Protein AF-A0A1I0RX14-F1 (afdb_monomer_lite)

pLDDT: mean 77.36, std 21.49, range [30.52, 98.19]

Organism: NCBI:txid29529

Sequence (162 aa):
MRICVKSNSCRVVFFILLITAFEACRPSGNHTTGNEDCGTQRTISGLGIYLNNFTVDGTKGIRVKLSDSRDGRGKWEEIKFTDISNKTLRNQRYCFWEKEIGLSDTVYLRLPDGKIHAIHNFKYQLRPHASMGSVTYSCDFYELYVDNEIQTGGVASITSEK

Secondary structure (DSSP, 8-state):
---------SSSHHHHTTTGGGSTTS-----------GGG--EEEEEEEEEES--TGGGTT-EEEE---TTTTT--EE-PPEE--SS-SS-EEEEEEEEEEETT-EEEEE-TTS-EEEEEEEEEEEEEEEETTEEEEEEEEEEEEETTEEEESSEEEEE---

Foldseek 3Di:
DDDDDDDDPDDPPVVVVVVVVVVVPPPPDPPPPPPPPLVVDFWDQWAKEKEWPADQVQLPPKWKFKPDDPPPRGDTDRFHWDQPPPPDPTRMTIDIGGDIGTQAIWMWIATPVRDIKIKHNWAWDWDWDDDDPDTDTDTDGFWIDINNHIDGDRHHYDYDDD

Radius of gyration: 28.09 Å; chains: 1; bounding box: 40×50×96 Å

Structure (mmCIF, N/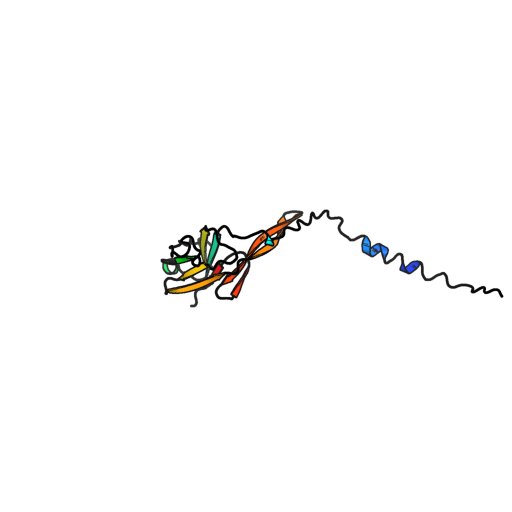CA/C/O backbone):
data_AF-A0A1I0RX14-F1
#
_entry.id   AF-A0A1I0RX14-F1
#
loop_
_atom_site.group_PDB
_atom_site.id
_atom_site.type_symbol
_atom_site.label_atom_id
_atom_site.label_alt_id
_atom_site.label_comp_id
_atom_site.label_asym_id
_atom_site.label_entity_id
_atom_site.label_seq_id
_atom_site.pdbx_PDB_ins_code
_atom_site.Cartn_x
_atom_site.Cartn_y
_atom_site.Cartn_z
_atom_site.occupancy
_atom_site.B_iso_or_equiv
_atom_site.auth_seq_id
_atom_site.auth_comp_id
_atom_site.auth_asym_id
_atom_site.auth_atom_id
_atom_site.pdbx_PDB_model_num
ATOM 1 N N . MET A 1 1 ? 14.188 -27.013 -82.034 1.00 42.34 1 MET A N 1
ATOM 2 C CA . MET A 1 1 ? 14.905 -26.462 -80.862 1.00 42.34 1 MET A CA 1
ATOM 3 C C . MET A 1 1 ? 15.297 -25.014 -81.142 1.00 42.34 1 MET A C 1
ATOM 5 O O . MET A 1 1 ? 16.204 -24.793 -81.927 1.00 42.34 1 MET A O 1
ATOM 9 N N . ARG A 1 2 ? 14.563 -24.056 -80.561 1.00 30.52 2 ARG A N 1
ATOM 10 C CA . ARG A 1 2 ? 14.983 -22.720 -80.083 1.00 30.52 2 ARG A CA 1
ATOM 11 C C . ARG A 1 2 ? 13.710 -21.934 -79.770 1.00 30.52 2 ARG A C 1
ATOM 13 O O . ARG A 1 2 ? 12.898 -21.664 -80.646 1.00 30.52 2 ARG A O 1
ATOM 20 N N . ILE A 1 3 ? 13.536 -21.671 -78.483 1.00 40.09 3 ILE A N 1
ATOM 21 C CA . ILE A 1 3 ? 12.462 -20.881 -77.896 1.00 40.09 3 ILE A CA 1
ATOM 22 C C . ILE A 1 3 ? 12.927 -19.423 -77.928 1.00 40.09 3 ILE A C 1
ATOM 24 O O . ILE A 1 3 ? 14.004 -19.124 -77.418 1.00 40.09 3 ILE A O 1
ATOM 28 N N . CYS A 1 4 ? 12.112 -18.526 -78.478 1.00 33.34 4 CYS A N 1
ATOM 29 C CA . CYS A 1 4 ? 12.199 -17.092 -78.213 1.00 33.34 4 CYS A CA 1
ATOM 30 C C . CYS A 1 4 ? 10.793 -16.582 -77.886 1.00 33.34 4 CYS A C 1
ATOM 32 O O . CYS A 1 4 ? 9.992 -16.319 -78.779 1.00 33.34 4 CYS A O 1
ATOM 34 N N . VAL A 1 5 ? 10.500 -16.462 -76.590 1.00 39.75 5 VAL A N 1
ATOM 35 C CA . VAL A 1 5 ? 9.345 -15.722 -76.072 1.00 39.75 5 VAL A CA 1
ATOM 36 C C . VAL A 1 5 ? 9.715 -14.241 -76.087 1.00 39.75 5 VAL A C 1
ATOM 38 O O . VAL A 1 5 ? 10.726 -13.844 -75.508 1.00 39.75 5 VAL A O 1
ATOM 41 N N . LYS A 1 6 ? 8.914 -13.427 -76.778 1.00 35.84 6 LYS A N 1
ATOM 42 C CA . LYS A 1 6 ? 9.097 -11.980 -76.884 1.00 35.84 6 LYS A CA 1
ATOM 43 C C . LYS A 1 6 ? 8.065 -11.269 -76.010 1.00 35.84 6 LYS A C 1
ATOM 45 O O . LYS A 1 6 ? 6.873 -11.500 -76.151 1.00 35.84 6 LYS A O 1
ATOM 50 N N . SER A 1 7 ? 8.582 -10.335 -75.214 1.00 42.16 7 SER A N 1
ATOM 51 C CA . SER A 1 7 ? 7.914 -9.134 -74.706 1.00 42.16 7 SER A CA 1
ATOM 52 C C . SER A 1 7 ? 6.800 -9.309 -73.672 1.00 42.16 7 SER A C 1
ATOM 54 O O . SER A 1 7 ? 5.639 -9.453 -74.023 1.00 42.16 7 SER A O 1
ATOM 56 N N . ASN A 1 8 ? 7.160 -9.134 -72.396 1.00 43.47 8 ASN A N 1
ATOM 57 C CA . ASN A 1 8 ? 6.303 -8.515 -71.376 1.00 43.47 8 ASN A CA 1
ATOM 58 C C . ASN A 1 8 ? 7.177 -7.962 -70.237 1.00 43.47 8 ASN A C 1
ATOM 60 O O . ASN A 1 8 ? 7.126 -8.418 -69.100 1.00 43.47 8 ASN A O 1
ATOM 64 N N . SER A 1 9 ? 8.005 -6.965 -70.551 1.00 47.75 9 SER A N 1
ATOM 65 C CA . SER A 1 9 ? 8.891 -6.314 -69.575 1.00 47.75 9 SER A CA 1
ATOM 66 C C . SER A 1 9 ? 8.643 -4.810 -69.546 1.00 47.75 9 SER A C 1
ATOM 68 O O . SER A 1 9 ? 9.514 -4.024 -69.893 1.00 47.75 9 SER A O 1
ATOM 70 N N . CYS A 1 10 ? 7.428 -4.388 -69.189 1.00 42.94 10 CYS A N 1
ATOM 71 C CA . CYS A 1 10 ? 7.155 -2.963 -68.963 1.00 42.94 10 CYS A CA 1
ATOM 72 C C . CYS A 1 10 ? 5.990 -2.703 -67.993 1.00 42.94 10 CYS A C 1
ATOM 74 O O . CYS A 1 10 ? 5.209 -1.779 -68.184 1.00 42.94 10 CYS A O 1
ATOM 76 N N . ARG A 1 11 ? 5.823 -3.540 -66.957 1.00 42.62 11 ARG A N 1
ATOM 77 C CA . ARG A 1 11 ? 4.857 -3.275 -65.868 1.00 42.62 11 ARG A CA 1
ATOM 78 C C . ARG A 1 11 ? 5.344 -3.596 -64.451 1.00 42.62 11 ARG A C 1
ATOM 80 O O . ARG A 1 11 ? 4.641 -3.286 -63.501 1.00 42.62 11 ARG A O 1
ATOM 87 N N . VAL A 1 12 ? 6.548 -4.148 -64.280 1.00 46.59 12 VAL A N 1
ATOM 88 C CA . VAL A 1 12 ? 7.040 -4.576 -62.952 1.00 46.59 12 VAL A CA 1
ATOM 89 C C . VAL A 1 12 ? 7.874 -3.495 -62.245 1.00 46.59 12 VAL A C 1
ATOM 91 O O . VAL A 1 12 ? 7.960 -3.483 -61.023 1.00 46.59 12 VAL A O 1
ATOM 94 N N . VAL A 1 13 ? 8.433 -2.525 -62.978 1.00 48.34 13 VAL A N 1
ATOM 95 C CA . VAL A 1 13 ? 9.363 -1.532 -62.400 1.00 48.34 13 VAL A CA 1
ATOM 96 C C . VAL A 1 13 ? 8.649 -0.465 -61.556 1.00 48.34 13 VAL A C 1
ATOM 98 O O . VAL A 1 13 ? 9.238 0.081 -60.630 1.00 48.34 13 VAL A O 1
ATOM 101 N N . PHE A 1 14 ? 7.360 -0.211 -61.797 1.00 42.84 14 PHE A N 1
ATOM 102 C CA . PHE A 1 14 ? 6.624 0.831 -61.069 1.00 42.84 14 PHE A CA 1
ATOM 103 C C . PHE A 1 14 ? 6.106 0.391 -59.691 1.00 42.84 14 PHE A C 1
ATOM 105 O O . PHE A 1 14 ? 5.800 1.237 -58.858 1.00 42.84 14 PHE A O 1
ATOM 112 N N . PHE A 1 15 ? 6.040 -0.916 -59.418 1.00 46.03 15 PHE A N 1
ATOM 113 C CA . PHE A 1 15 ? 5.557 -1.428 -58.129 1.00 46.03 15 PHE A CA 1
ATOM 114 C C . PHE A 1 15 ? 6.652 -1.535 -57.058 1.00 46.03 15 PHE A C 1
ATOM 116 O O . PHE A 1 15 ? 6.336 -1.571 -55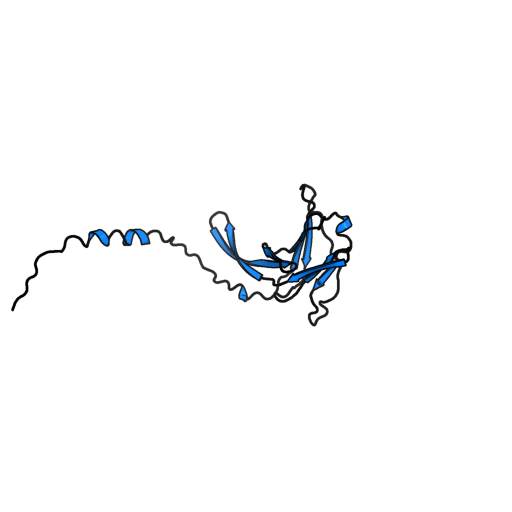.875 1.00 46.03 15 PHE A O 1
ATOM 123 N N . ILE A 1 16 ? 7.933 -1.535 -57.440 1.00 49.03 16 ILE A N 1
ATOM 124 C CA . ILE A 1 16 ? 9.049 -1.669 -56.486 1.00 49.03 16 ILE A CA 1
ATOM 125 C C . ILE A 1 16 ? 9.416 -0.312 -55.850 1.00 49.03 16 ILE A C 1
ATOM 127 O O . ILE A 1 16 ? 9.859 -0.266 -54.707 1.00 49.03 16 ILE A O 1
ATOM 131 N N . LEU A 1 17 ? 9.146 0.806 -56.532 1.00 42.72 17 LEU A N 1
ATOM 132 C CA . LEU A 1 17 ? 9.454 2.162 -56.046 1.00 42.72 17 LEU A CA 1
ATOM 133 C C . LEU A 1 17 ? 8.464 2.707 -55.000 1.00 42.72 17 LEU A C 1
ATOM 135 O O . LEU A 1 17 ? 8.786 3.657 -54.294 1.00 42.72 17 LEU A O 1
ATOM 139 N N . LEU A 1 18 ? 7.279 2.104 -54.870 1.00 45.91 18 LEU A N 1
ATOM 140 C CA . LEU A 1 18 ? 6.293 2.474 -53.844 1.00 45.91 18 LEU A CA 1
ATOM 141 C C . LEU A 1 18 ? 6.487 1.719 -52.522 1.00 45.91 18 LEU A C 1
ATOM 143 O O . LEU A 1 18 ? 6.015 2.182 -51.487 1.00 45.91 18 LEU A O 1
ATOM 147 N N . ILE A 1 19 ? 7.215 0.597 -52.530 1.00 51.28 19 ILE A N 1
ATOM 148 C CA . ILE A 1 19 ? 7.484 -0.190 -51.316 1.00 51.28 19 ILE A CA 1
ATOM 149 C C . ILE A 1 19 ? 8.677 0.396 -50.540 1.00 51.28 19 ILE A C 1
ATOM 151 O O . ILE A 1 19 ? 8.690 0.353 -49.315 1.00 51.28 19 ILE A O 1
ATOM 155 N N . THR A 1 20 ? 9.633 1.042 -51.215 1.00 47.81 20 THR A N 1
ATOM 156 C CA . THR A 1 20 ? 10.787 1.680 -50.552 1.00 47.81 20 THR A CA 1
ATOM 157 C C . THR A 1 20 ? 10.466 3.034 -49.910 1.00 47.81 20 THR A C 1
ATOM 159 O O . THR A 1 20 ? 11.203 3.484 -49.037 1.00 47.81 20 THR A O 1
ATOM 162 N N . ALA A 1 21 ? 9.349 3.675 -50.271 1.00 47.12 21 ALA A N 1
ATOM 163 C CA . ALA A 1 21 ? 8.917 4.929 -49.645 1.00 47.12 21 ALA A CA 1
ATOM 164 C C . ALA A 1 21 ? 8.270 4.726 -48.260 1.00 47.12 21 ALA A C 1
ATOM 166 O O . ALA A 1 21 ? 8.204 5.668 -47.473 1.00 47.12 21 ALA A O 1
ATOM 167 N N . PHE A 1 22 ? 7.830 3.505 -47.932 1.00 44.50 22 PHE A N 1
ATOM 168 C CA . PHE A 1 22 ? 7.245 3.194 -46.623 1.00 44.50 22 PHE A CA 1
AT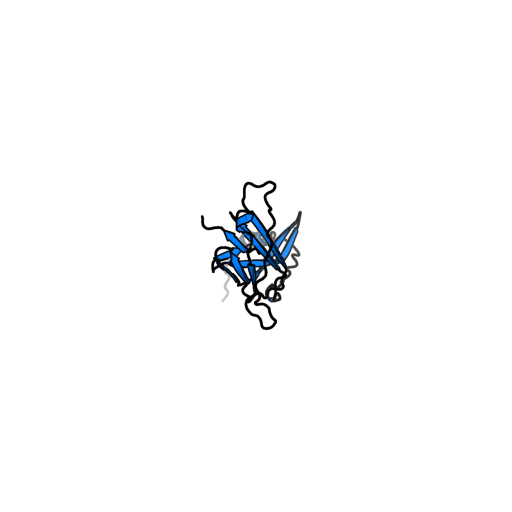OM 169 C C . PHE A 1 22 ? 8.281 2.846 -45.542 1.00 44.50 22 PHE A C 1
ATOM 171 O O . PHE A 1 22 ? 7.939 2.828 -44.362 1.00 44.50 22 PHE A O 1
ATOM 178 N N . GLU A 1 23 ? 9.551 2.634 -45.901 1.00 42.91 23 GLU A N 1
ATOM 179 C CA . GLU A 1 23 ? 10.624 2.393 -44.921 1.00 42.91 23 GLU A CA 1
ATOM 180 C C . GLU A 1 23 ? 11.329 3.675 -44.443 1.00 42.91 23 GLU A C 1
ATOM 182 O O . GLU A 1 23 ? 12.048 3.643 -43.446 1.00 42.91 23 GLU A O 1
ATOM 187 N N . ALA A 1 24 ? 11.080 4.827 -45.079 1.00 42.78 24 ALA A N 1
ATOM 188 C CA . ALA A 1 24 ? 11.718 6.101 -44.724 1.00 42.78 24 ALA A CA 1
ATOM 189 C C . ALA A 1 24 ? 11.069 6.835 -43.528 1.00 42.78 24 ALA A C 1
ATOM 191 O O . ALA A 1 24 ? 11.586 7.854 -43.079 1.00 42.78 24 ALA A O 1
ATOM 192 N N . CYS A 1 25 ? 9.976 6.305 -42.969 1.00 42.06 25 CYS A N 1
ATOM 193 C CA . CYS A 1 25 ? 9.371 6.777 -41.718 1.00 42.06 25 CYS A CA 1
ATOM 194 C C . CYS A 1 25 ? 9.515 5.743 -40.591 1.00 42.06 25 CYS A C 1
ATOM 196 O O . CYS A 1 25 ? 8.592 5.518 -39.813 1.00 42.06 25 CYS A O 1
ATOM 198 N N . ARG A 1 26 ? 10.681 5.105 -40.461 1.00 39.16 26 ARG A N 1
ATOM 199 C CA . ARG A 1 26 ? 11.094 4.608 -39.145 1.00 39.16 26 ARG A CA 1
ATOM 200 C C . ARG A 1 26 ? 11.824 5.748 -38.445 1.00 39.16 26 ARG A C 1
ATOM 202 O O . ARG A 1 26 ? 12.851 6.178 -38.965 1.00 39.16 26 ARG A O 1
ATOM 209 N N . PRO A 1 27 ? 11.320 6.273 -37.313 1.00 37.41 27 PRO A N 1
ATOM 210 C CA . PRO A 1 27 ? 12.087 7.240 -36.552 1.00 37.41 27 PRO A CA 1
ATOM 211 C C . PRO A 1 27 ? 13.410 6.568 -36.190 1.00 37.41 27 PRO A C 1
ATOM 213 O O . PRO A 1 27 ? 13.436 5.544 -35.507 1.00 37.41 27 PRO A O 1
ATOM 216 N N . SER A 1 28 ? 14.508 7.133 -36.687 1.00 42.44 28 SER A N 1
ATOM 217 C CA . SER A 1 28 ? 15.865 6.833 -36.248 1.00 42.44 28 SER A CA 1
ATOM 218 C C . SER A 1 28 ? 16.042 7.396 -34.838 1.00 42.44 28 SER A C 1
ATOM 220 O O . SER A 1 28 ? 16.748 8.376 -34.613 1.00 42.44 28 SER A O 1
ATOM 222 N N . GLY A 1 29 ? 15.311 6.829 -33.887 1.00 34.72 29 GLY A N 1
ATOM 223 C CA . GLY A 1 29 ? 15.521 7.054 -32.477 1.00 34.72 29 GLY A CA 1
ATOM 224 C C . GLY A 1 29 ? 16.436 5.954 -31.986 1.00 34.72 29 GLY A C 1
ATOM 225 O O . GLY A 1 29 ? 16.019 4.801 -31.908 1.00 34.72 29 GLY A O 1
ATOM 226 N N . ASN A 1 30 ? 17.659 6.316 -31.608 1.00 40.84 30 ASN A N 1
ATOM 227 C CA . ASN A 1 30 ? 18.366 5.618 -30.541 1.00 40.84 30 ASN A CA 1
ATOM 228 C C . ASN A 1 30 ? 17.504 5.728 -29.270 1.00 40.84 30 ASN A C 1
ATOM 230 O O . ASN A 1 30 ? 17.786 6.510 -28.368 1.00 40.84 30 ASN A O 1
ATOM 234 N N . HIS A 1 31 ? 16.404 4.983 -29.208 1.00 39.53 31 HIS A N 1
ATOM 235 C CA . HIS A 1 31 ? 15.811 4.621 -27.944 1.00 39.53 31 HIS A CA 1
ATOM 236 C C . HIS A 1 31 ? 16.659 3.458 -27.472 1.00 39.53 31 HIS A C 1
ATOM 238 O O . HIS A 1 31 ? 16.490 2.325 -27.916 1.00 39.53 31 HIS A O 1
ATOM 244 N N . THR A 1 32 ? 17.620 3.760 -26.608 1.00 42.03 32 THR A N 1
ATOM 245 C CA . THR A 1 32 ? 18.080 2.817 -25.598 1.00 42.03 32 THR A CA 1
ATOM 246 C C . THR A 1 32 ? 16.836 2.289 -24.892 1.00 42.03 32 THR A C 1
ATOM 248 O O . THR A 1 32 ? 16.360 2.864 -23.916 1.00 42.03 32 THR A O 1
ATOM 251 N N . THR A 1 33 ? 16.249 1.237 -25.455 1.00 45.59 33 THR A N 1
ATOM 252 C CA . THR A 1 33 ? 15.290 0.366 -24.803 1.00 45.59 33 THR A CA 1
ATOM 253 C C . THR A 1 33 ? 16.070 -0.280 -23.677 1.00 45.59 33 THR A C 1
ATOM 255 O O . THR A 1 33 ? 16.695 -1.326 -23.857 1.00 45.59 33 THR A O 1
ATOM 258 N N . GLY A 1 34 ? 16.114 0.399 -22.532 1.00 45.38 34 GLY A N 1
ATOM 259 C CA . GLY A 1 34 ? 16.359 -0.268 -21.273 1.00 45.38 34 GLY A CA 1
ATOM 260 C C . GLY A 1 34 ? 15.292 -1.346 -21.172 1.00 45.38 34 GLY A C 1
ATOM 261 O O . GLY A 1 34 ? 14.149 -1.060 -20.833 1.00 45.38 34 GLY A O 1
ATOM 262 N N . ASN A 1 35 ? 15.647 -2.572 -21.554 1.00 45.47 35 ASN A N 1
ATOM 263 C CA . ASN A 1 35 ? 14.952 -3.780 -21.134 1.00 45.47 35 ASN A CA 1
ATOM 264 C C . ASN A 1 35 ? 15.182 -3.901 -19.622 1.00 45.47 35 ASN A C 1
ATOM 266 O O . ASN A 1 35 ? 15.932 -4.758 -19.159 1.00 45.47 35 ASN A O 1
ATOM 270 N N . GLU A 1 36 ? 14.617 -2.974 -18.854 1.00 58.50 36 GLU A N 1
ATOM 271 C CA . GLU A 1 36 ? 14.580 -3.063 -17.408 1.00 58.50 36 GLU A CA 1
ATOM 272 C C . GLU A 1 36 ? 13.507 -4.093 -17.084 1.00 58.50 36 GLU A C 1
ATOM 274 O O . GLU A 1 36 ? 12.307 -3.822 -17.112 1.00 58.50 36 GLU A O 1
ATOM 279 N N . ASP A 1 37 ? 13.953 -5.326 -16.862 1.00 65.25 37 ASP A N 1
ATOM 280 C CA . ASP A 1 37 ? 13.099 -6.361 -16.315 1.00 65.25 37 ASP A CA 1
ATOM 281 C C . ASP A 1 37 ? 12.716 -5.947 -14.888 1.00 65.25 37 ASP A C 1
ATOM 283 O O . ASP A 1 37 ? 13.489 -6.089 -13.929 1.00 65.25 37 ASP A O 1
ATOM 287 N N . CYS A 1 38 ? 11.497 -5.423 -14.740 1.00 81.25 38 CYS A N 1
ATOM 288 C CA . CYS A 1 38 ? 10.916 -5.127 -13.434 1.00 81.25 38 CYS A CA 1
ATOM 289 C C . CYS A 1 38 ? 10.841 -6.383 -12.543 1.00 81.25 38 CYS A C 1
ATOM 291 O O . CYS A 1 38 ? 10.675 -6.268 -11.328 1.00 81.25 38 CYS A O 1
ATOM 293 N N . GLY A 1 39 ? 11.036 -7.578 -13.115 1.00 78.69 39 GLY A N 1
ATOM 294 C CA . GLY A 1 39 ? 11.176 -8.856 -12.430 1.00 78.69 39 GLY A CA 1
ATOM 295 C C . GLY A 1 39 ? 12.400 -8.983 -11.522 1.00 78.69 39 GLY A C 1
ATOM 296 O O . GLY A 1 39 ? 12.522 -10.003 -10.843 1.00 78.69 39 GLY A O 1
ATOM 297 N N . THR A 1 40 ? 13.282 -7.983 -11.442 1.00 85.50 40 THR A N 1
ATOM 298 C CA . THR A 1 40 ? 14.347 -7.919 -10.420 1.00 85.50 40 THR A CA 1
ATOM 299 C C . THR A 1 40 ? 13.864 -7.361 -9.080 1.00 85.50 40 THR A C 1
ATOM 301 O O . THR A 1 40 ? 14.449 -7.684 -8.045 1.00 85.50 40 THR A O 1
ATOM 304 N N . GLN A 1 41 ? 12.771 -6.590 -9.066 1.00 89.31 41 GLN A N 1
ATOM 305 C CA . GLN A 1 41 ? 12.220 -6.025 -7.838 1.00 89.31 41 GLN A CA 1
ATOM 306 C C . GLN A 1 41 ? 11.615 -7.127 -6.962 1.00 89.31 41 GLN A C 1
ATOM 308 O O . GLN A 1 41 ? 11.002 -8.089 -7.440 1.00 89.31 41 GLN A O 1
ATOM 313 N N . ARG A 1 42 ? 11.831 -7.017 -5.652 1.00 91.69 42 ARG A N 1
ATOM 314 C CA . ARG A 1 42 ? 11.357 -7.994 -4.655 1.00 91.69 42 ARG A CA 1
ATOM 315 C C . ARG A 1 42 ? 10.587 -7.345 -3.517 1.00 91.69 42 ARG A C 1
ATOM 317 O O . ARG A 1 42 ? 9.812 -8.036 -2.857 1.00 91.69 42 ARG A O 1
ATOM 324 N N . THR A 1 43 ? 10.761 -6.043 -3.324 1.00 94.12 43 THR A N 1
ATOM 325 C CA . THR A 1 43 ? 10.146 -5.270 -2.251 1.00 94.12 43 THR A CA 1
ATOM 326 C C . THR A 1 43 ? 9.712 -3.890 -2.753 1.00 94.12 43 THR A C 1
ATOM 328 O O . THR A 1 43 ? 10.198 -3.420 -3.780 1.00 94.12 43 THR A O 1
ATOM 331 N N . ILE A 1 44 ? 8.797 -3.251 -2.026 1.00 94.50 44 ILE A N 1
ATOM 332 C CA . ILE A 1 44 ? 8.509 -1.812 -2.082 1.00 94.50 44 ILE A CA 1
ATOM 333 C C . ILE A 1 44 ? 8.951 -1.184 -0.752 1.00 94.50 44 ILE A C 1
ATOM 335 O O . ILE A 1 44 ? 8.910 -1.842 0.289 1.00 94.50 44 ILE A O 1
ATOM 339 N N . SER A 1 45 ? 9.385 0.078 -0.768 1.00 93.75 45 SER A N 1
ATOM 340 C CA . SER A 1 45 ? 9.887 0.789 0.426 1.00 93.75 45 SER A CA 1
ATOM 341 C C . SER A 1 45 ? 8.787 1.335 1.343 1.00 93.75 45 SER A C 1
ATOM 343 O O . SER A 1 45 ? 9.059 1.790 2.454 1.00 93.75 45 SER A O 1
ATOM 345 N N . GLY A 1 46 ? 7.542 1.308 0.884 1.00 94.12 46 GLY A N 1
ATOM 346 C CA . GLY A 1 46 ? 6.389 1.749 1.644 1.00 94.12 46 GLY A CA 1
ATOM 347 C C . GLY A 1 46 ? 5.131 1.733 0.798 1.00 94.12 46 GLY A C 1
ATOM 348 O O . GLY A 1 46 ? 5.158 1.399 -0.389 1.00 94.12 46 GLY A O 1
ATOM 349 N N . LEU A 1 47 ? 4.022 2.105 1.425 1.00 96.75 47 LEU A N 1
ATOM 350 C CA . LEU A 1 47 ? 2.709 2.099 0.797 1.00 96.75 47 LEU A CA 1
ATOM 351 C C . LEU A 1 47 ? 1.988 3.423 1.052 1.00 96.75 47 LEU A C 1
ATOM 353 O O . LEU A 1 47 ? 1.759 3.814 2.198 1.00 96.75 47 LEU A O 1
ATOM 357 N N . GLY A 1 48 ? 1.597 4.098 -0.030 1.00 96.19 48 GLY A N 1
ATOM 358 C CA . GLY A 1 48 ? 0.674 5.227 0.036 1.00 96.19 48 GLY A CA 1
ATOM 359 C C . GLY A 1 48 ? -0.753 4.732 0.254 1.00 96.19 48 GLY A C 1
ATOM 360 O O . GLY A 1 48 ? -1.244 3.906 -0.514 1.00 96.19 48 GLY A O 1
ATOM 361 N N . ILE A 1 49 ? -1.422 5.242 1.286 1.00 96.38 49 ILE A N 1
ATOM 362 C CA . ILE A 1 49 ? -2.790 4.871 1.656 1.00 96.38 49 ILE A CA 1
ATOM 363 C C . ILE A 1 49 ? -3.663 6.121 1.595 1.00 96.38 49 ILE A C 1
ATOM 365 O O . ILE A 1 49 ? -3.425 7.090 2.319 1.00 96.38 49 ILE A O 1
ATOM 369 N N . TYR A 1 50 ? -4.691 6.083 0.753 1.00 94.19 50 TYR A N 1
ATOM 370 C CA . TYR A 1 50 ? -5.714 7.113 0.635 1.00 94.19 50 TYR A CA 1
ATOM 371 C C . TYR A 1 50 ? -7.026 6.645 1.249 1.00 94.19 50 TYR A C 1
ATOM 373 O O . TYR A 1 50 ? -7.548 5.587 0.905 1.00 94.19 50 TYR A O 1
ATOM 381 N N . LEU A 1 51 ? -7.597 7.479 2.112 1.00 93.19 51 LEU A N 1
ATOM 382 C CA . LEU A 1 51 ? -8.934 7.287 2.657 1.00 93.19 51 LEU A CA 1
ATOM 383 C C . LEU A 1 51 ? -9.863 8.339 2.061 1.00 93.19 51 LEU A C 1
ATOM 385 O O . LEU A 1 51 ? -9.720 9.535 2.324 1.00 93.19 51 LEU A O 1
ATOM 389 N N . ASN A 1 52 ? -10.806 7.890 1.241 1.00 90.44 52 ASN A N 1
ATOM 390 C CA . ASN A 1 52 ? -11.772 8.730 0.550 1.00 90.44 52 ASN A CA 1
ATOM 391 C C . ASN A 1 52 ? -13.089 8.780 1.334 1.00 90.44 52 ASN A C 1
ATOM 393 O O . ASN A 1 52 ? -13.645 7.749 1.710 1.00 90.44 52 ASN A O 1
ATOM 397 N N . ASN A 1 53 ? -13.618 9.987 1.525 1.00 88.06 53 ASN A N 1
ATOM 398 C CA . ASN A 1 53 ? -14.830 10.293 2.291 1.00 88.06 53 ASN A CA 1
ATOM 399 C C . ASN A 1 53 ? -14.740 10.014 3.801 1.00 88.06 53 ASN A C 1
ATOM 401 O O . ASN A 1 53 ? -15.770 9.890 4.456 1.00 88.06 53 ASN A O 1
ATOM 405 N N . PHE A 1 54 ? -13.533 9.980 4.370 1.00 87.62 54 PHE A N 1
ATOM 406 C CA . PHE A 1 54 ? -13.334 9.864 5.818 1.00 87.62 54 PHE A CA 1
ATOM 407 C C . PHE A 1 54 ? -13.241 11.246 6.476 1.00 87.62 54 PHE A C 1
ATOM 409 O O . PHE A 1 54 ? -12.577 12.154 5.968 1.00 87.62 54 PHE A O 1
ATOM 416 N N . THR A 1 55 ? -13.878 11.404 7.638 1.00 86.44 55 THR A N 1
ATOM 417 C CA . THR A 1 55 ? -13.671 12.571 8.509 1.00 86.44 55 THR A CA 1
ATOM 418 C C . THR A 1 55 ? -12.337 12.448 9.250 1.00 86.44 55 THR A C 1
ATOM 420 O O . THR A 1 55 ? -11.772 11.362 9.344 1.00 86.44 55 THR A O 1
ATOM 423 N N . VAL A 1 56 ? -11.824 13.549 9.817 1.00 83.81 56 VAL A N 1
ATOM 424 C CA . VAL A 1 56 ? -10.608 13.498 10.661 1.00 83.81 56 VAL A CA 1
ATOM 425 C C . VAL A 1 56 ? -10.790 12.508 11.814 1.00 83.81 56 VAL A C 1
ATOM 427 O O . VAL A 1 56 ? -9.928 11.662 12.045 1.00 83.81 56 VAL A O 1
ATOM 430 N N . ASP A 1 57 ? -11.935 12.560 12.494 1.00 85.25 57 ASP A N 1
ATOM 431 C CA . ASP A 1 57 ? -12.225 11.663 13.612 1.00 85.25 57 ASP A CA 1
ATOM 432 C C . ASP A 1 57 ? -12.403 10.210 13.165 1.00 85.25 57 ASP A C 1
ATOM 434 O O . ASP A 1 57 ? -11.937 9.307 13.853 1.00 85.25 57 ASP A O 1
ATOM 438 N N . GLY A 1 58 ? -12.968 9.986 11.974 1.00 86.62 58 GLY A N 1
ATOM 439 C CA . GLY A 1 58 ? -13.112 8.660 11.369 1.00 86.62 58 GLY A CA 1
ATOM 440 C C . GLY A 1 58 ? -11.786 7.986 11.004 1.00 86.62 58 GLY A C 1
ATOM 441 O O . GLY A 1 58 ? -11.779 6.802 10.683 1.00 86.62 58 GLY A O 1
ATOM 442 N N . THR A 1 59 ? -10.661 8.708 11.065 1.00 88.81 59 THR A N 1
ATOM 443 C CA . THR A 1 59 ? -9.319 8.126 10.874 1.00 88.81 59 THR A CA 1
ATOM 444 C C . THR A 1 59 ? -8.596 7.770 12.172 1.00 88.81 59 THR A C 1
ATOM 446 O O . THR A 1 59 ? -7.553 7.115 12.132 1.00 88.81 59 THR A O 1
ATOM 449 N N . LYS A 1 60 ? -9.119 8.184 13.334 1.00 90.94 60 LYS A N 1
ATOM 450 C CA . LYS A 1 60 ? -8.473 7.931 14.628 1.00 90.94 60 LYS A CA 1
ATOM 451 C C . LYS A 1 60 ? -8.532 6.444 14.967 1.00 90.94 60 LYS A C 1
ATOM 453 O O . LYS A 1 60 ? -9.600 5.843 14.944 1.00 90.94 60 LYS A O 1
ATOM 458 N N . GLY A 1 61 ? -7.387 5.861 15.321 1.00 90.38 61 GLY A N 1
ATOM 459 C CA . GLY A 1 61 ? -7.299 4.446 15.681 1.00 90.38 61 GLY A CA 1
ATOM 460 C C . GLY A 1 61 ? -7.220 3.481 14.495 1.00 90.38 61 GLY A C 1
ATOM 461 O O . GLY A 1 61 ? -7.310 2.272 14.717 1.00 90.38 61 GLY A O 1
ATOM 462 N N . ILE A 1 62 ? -7.017 3.973 13.265 1.00 95.69 62 ILE A N 1
ATOM 463 C CA . ILE A 1 62 ? -6.672 3.108 12.132 1.00 95.69 62 ILE A CA 1
ATOM 464 C C . ILE A 1 62 ? -5.321 2.449 12.393 1.00 95.69 62 ILE A C 1
ATOM 466 O O . ILE A 1 62 ? -4.345 3.100 12.779 1.00 95.69 62 ILE A O 1
ATOM 470 N N . ARG A 1 63 ? -5.265 1.138 12.166 1.00 95.81 63 ARG A N 1
ATOM 471 C CA . ARG A 1 63 ? -4.057 0.342 12.377 1.00 95.81 63 ARG A CA 1
ATOM 472 C C . ARG A 1 63 ? -3.672 -0.402 11.121 1.00 95.81 63 ARG A C 1
ATOM 474 O O . ARG A 1 63 ? -4.534 -0.868 10.385 1.00 95.81 63 ARG A O 1
ATOM 481 N N . VAL A 1 64 ? -2.378 -0.573 10.925 1.00 95.88 64 VAL A N 1
ATOM 482 C CA . VAL A 1 64 ? -1.809 -1.348 9.828 1.00 95.88 64 VAL A CA 1
ATOM 483 C C . VAL A 1 64 ? -0.939 -2.466 10.388 1.00 95.88 64 VAL A C 1
ATOM 485 O O . VAL A 1 64 ? -0.403 -2.358 11.493 1.00 95.88 64 VAL A O 1
ATOM 488 N N . LYS A 1 65 ? -0.830 -3.567 9.654 1.00 93.31 65 LYS A N 1
ATOM 489 C CA . LYS A 1 65 ? 0.205 -4.577 9.873 1.00 93.31 65 LYS A CA 1
ATOM 490 C C . LYS A 1 65 ? 0.576 -5.237 8.557 1.00 93.31 65 LYS A C 1
ATOM 492 O O . LYS A 1 65 ? -0.229 -5.273 7.630 1.00 93.31 65 LYS A O 1
ATOM 497 N N . LEU A 1 66 ? 1.752 -5.841 8.516 1.00 92.69 66 LEU A N 1
ATOM 498 C CA . LEU A 1 66 ? 2.096 -6.809 7.482 1.00 92.69 66 LEU A CA 1
ATOM 499 C C . LEU A 1 66 ? 1.583 -8.203 7.906 1.00 92.69 66 LEU A C 1
ATOM 501 O O . LEU A 1 66 ? 1.277 -8.450 9.079 1.00 92.69 66 LEU A O 1
ATOM 505 N N . SER A 1 67 ? 1.416 -9.118 6.957 1.00 86.69 67 SER A N 1
ATOM 506 C CA . SER A 1 67 ? 1.203 -10.537 7.236 1.00 86.69 67 SER A CA 1
ATOM 507 C C . SER A 1 67 ? 2.391 -11.089 8.021 1.00 86.69 67 SER A C 1
ATOM 509 O O . SER A 1 67 ? 3.516 -10.633 7.818 1.00 86.69 67 SER A O 1
ATOM 511 N N . ASP A 1 68 ? 2.151 -12.066 8.904 1.00 68.88 68 ASP A N 1
ATOM 512 C CA . ASP A 1 68 ? 3.199 -12.702 9.710 1.00 68.88 68 ASP A CA 1
ATOM 513 C C . ASP A 1 68 ? 4.294 -13.300 8.813 1.00 68.88 68 ASP A C 1
ATOM 515 O O . ASP A 1 68 ? 4.213 -14.430 8.339 1.00 68.88 68 ASP A O 1
ATOM 519 N N . SER A 1 69 ? 5.342 -12.515 8.588 1.00 52.88 69 SER A N 1
ATOM 520 C CA . SER A 1 69 ? 6.639 -12.981 8.128 1.00 52.88 69 SER A CA 1
ATOM 521 C C . SER A 1 69 ? 7.520 -13.182 9.358 1.00 52.88 69 SER A C 1
ATOM 523 O O . SER A 1 69 ? 7.383 -12.459 10.351 1.00 52.88 69 SER A O 1
ATOM 525 N N . ARG A 1 70 ? 8.394 -14.191 9.291 1.00 52.97 70 ARG A N 1
ATOM 526 C CA . ARG A 1 70 ? 9.119 -14.875 10.385 1.00 52.97 70 ARG A CA 1
ATOM 527 C C . ARG A 1 70 ? 9.917 -13.987 11.368 1.00 52.97 70 ARG A C 1
ATOM 529 O O . ARG A 1 70 ? 10.427 -14.510 12.351 1.00 52.97 70 ARG A O 1
ATOM 536 N N . ASP A 1 71 ? 9.938 -12.669 11.180 1.00 54.66 71 ASP A N 1
ATOM 537 C CA . ASP A 1 71 ? 10.793 -11.703 11.881 1.00 54.66 71 ASP A CA 1
ATOM 538 C C . ASP A 1 71 ? 10.009 -10.649 12.697 1.00 54.66 71 ASP A C 1
ATOM 540 O O . ASP A 1 71 ? 10.448 -9.511 12.858 1.00 54.66 71 ASP A O 1
ATOM 544 N N . GLY A 1 72 ? 8.808 -10.972 13.191 1.00 51.62 72 GLY A N 1
ATOM 545 C CA . GLY A 1 72 ? 8.007 -10.035 13.997 1.00 51.62 72 GLY A CA 1
ATOM 546 C C . GLY A 1 72 ? 7.184 -9.024 13.185 1.00 51.62 72 GLY A C 1
ATOM 547 O O . GLY A 1 72 ? 6.733 -8.015 13.734 1.00 51.62 72 GLY A O 1
ATOM 548 N N . ARG A 1 73 ? 6.937 -9.312 11.899 1.00 62.69 73 ARG A N 1
ATOM 549 C CA . ARG A 1 73 ? 6.187 -8.457 10.959 1.00 62.69 73 ARG A CA 1
ATOM 550 C C . ARG A 1 73 ? 4.651 -8.547 11.089 1.00 62.69 73 ARG A C 1
ATOM 552 O O . ARG A 1 73 ? 3.955 -8.127 10.185 1.00 62.69 73 ARG A O 1
ATOM 559 N N . GLY A 1 74 ? 4.101 -9.029 12.205 1.00 75.19 74 GLY A N 1
ATOM 560 C CA . GLY A 1 74 ? 2.647 -9.216 12.396 1.00 75.19 74 GLY A CA 1
ATOM 561 C C . GLY A 1 74 ? 1.971 -8.303 13.420 1.00 75.19 74 GLY A C 1
ATOM 562 O O . GLY A 1 74 ? 0.788 -8.483 13.729 1.00 75.19 74 GLY A O 1
ATOM 563 N N . LYS A 1 75 ? 2.703 -7.344 13.998 1.00 88.00 75 LYS A N 1
ATOM 564 C CA . LYS A 1 75 ? 2.156 -6.445 15.020 1.00 88.00 75 LYS A CA 1
ATOM 565 C C . LYS A 1 75 ? 1.365 -5.315 14.374 1.00 88.00 75 LYS A C 1
ATOM 567 O O . LYS A 1 75 ? 1.830 -4.684 13.435 1.00 88.00 75 LYS A O 1
ATOM 572 N N . TRP A 1 76 ? 0.183 -5.058 14.922 1.00 92.44 76 TRP A N 1
ATOM 573 C CA . TRP A 1 76 ? -0.596 -3.876 14.582 1.00 92.44 76 TRP A CA 1
ATOM 574 C C . TRP A 1 76 ? 0.100 -2.623 15.095 1.00 92.44 76 TRP A C 1
ATOM 576 O O . TRP A 1 76 ? 0.401 -2.533 16.286 1.00 92.44 76 TRP A O 1
ATOM 586 N N . GLU A 1 77 ? 0.276 -1.646 14.218 1.00 93.56 77 GLU A N 1
ATOM 587 C CA . GLU A 1 77 ? 0.736 -0.308 14.565 1.00 93.56 77 GLU A CA 1
ATOM 588 C C . GLU A 1 77 ? -0.285 0.737 14.131 1.00 93.56 77 GLU A C 1
ATOM 590 O O . GLU A 1 77 ? -1.005 0.563 13.150 1.00 93.56 77 GLU A O 1
ATOM 595 N N . GLU A 1 78 ? -0.402 1.801 14.917 1.00 94.56 78 GLU A N 1
ATOM 596 C CA . GLU A 1 78 ? -1.299 2.909 14.611 1.00 94.56 78 GLU A CA 1
ATOM 597 C C . GLU A 1 78 ? -0.618 3.859 13.630 1.00 94.56 78 GLU A C 1
ATOM 599 O O . GLU A 1 78 ? 0.527 4.261 13.841 1.00 94.56 78 GLU A O 1
ATOM 604 N N . ILE A 1 79 ? -1.333 4.235 12.571 1.00 93.62 79 ILE A N 1
ATOM 605 C CA . ILE A 1 79 ? -0.842 5.186 11.574 1.00 93.62 79 ILE A CA 1
ATOM 606 C C . ILE A 1 79 ? -1.651 6.473 11.623 1.00 93.62 79 ILE A C 1
ATOM 608 O O . ILE A 1 79 ? -2.854 6.478 11.882 1.00 93.62 79 ILE A O 1
ATOM 612 N N . LYS A 1 80 ? -0.968 7.588 11.370 1.00 90.75 80 LYS A N 1
ATOM 613 C CA . LYS A 1 80 ? -1.578 8.915 11.367 1.00 90.75 80 LYS A CA 1
ATOM 614 C C . LYS A 1 80 ? -1.773 9.377 9.936 1.00 90.75 80 LYS A C 1
ATOM 616 O O . LYS A 1 80 ? -0.833 9.372 9.144 1.00 90.75 80 LYS A O 1
ATOM 621 N N . PHE A 1 81 ? -2.987 9.811 9.637 1.00 89.06 81 PHE A N 1
ATOM 622 C CA . PHE A 1 81 ? -3.318 10.399 8.353 1.00 89.06 81 PHE A CA 1
ATOM 623 C C . PHE A 1 81 ? -3.201 11.916 8.426 1.00 89.06 81 PHE A C 1
ATOM 625 O O . PHE A 1 81 ? -3.637 12.542 9.395 1.00 89.06 81 PHE A O 1
ATOM 632 N N . THR A 1 82 ? -2.620 12.508 7.390 1.00 83.00 82 THR A N 1
ATOM 633 C CA . THR A 1 82 ? -2.634 13.952 7.199 1.00 83.00 82 THR A CA 1
ATOM 634 C C . THR A 1 82 ? -3.884 14.363 6.433 1.00 83.00 82 THR A C 1
ATOM 636 O O . THR A 1 82 ? -4.422 13.631 5.591 1.00 83.00 82 THR A O 1
ATOM 639 N N . ASP A 1 83 ? -4.368 15.557 6.757 1.00 70.88 83 ASP A N 1
ATOM 640 C CA . ASP A 1 83 ? -5.421 16.204 5.997 1.00 70.88 83 ASP A CA 1
ATOM 641 C C . ASP A 1 83 ? -4.799 16.865 4.757 1.00 70.88 83 ASP A C 1
ATOM 643 O O . ASP A 1 83 ? -4.025 17.815 4.875 1.00 70.88 83 ASP A O 1
ATOM 647 N N . ILE A 1 84 ? -5.110 16.355 3.562 1.00 66.62 84 ILE A N 1
ATOM 648 C CA . ILE A 1 84 ? -4.687 16.992 2.301 1.00 66.62 84 ILE A CA 1
ATOM 649 C C . ILE A 1 84 ? -5.617 18.174 1.946 1.00 66.62 84 ILE A C 1
ATOM 651 O O . ILE A 1 84 ? -5.282 19.037 1.132 1.00 66.62 84 ILE A O 1
ATOM 655 N N . SER A 1 85 ? -6.789 18.261 2.575 1.00 54.75 85 SER A N 1
ATOM 656 C CA . SER A 1 85 ? -7.843 19.230 2.280 1.00 54.75 85 SER A CA 1
ATOM 657 C C . SER A 1 85 ? -7.679 20.546 3.044 1.00 54.75 85 SER A C 1
ATOM 659 O O . SER A 1 85 ? -8.543 20.956 3.805 1.00 54.75 85 SER A O 1
ATOM 661 N N . ASN A 1 86 ? -6.609 21.294 2.765 1.00 49.16 86 ASN A N 1
ATOM 662 C CA . ASN A 1 86 ? -6.654 22.741 3.024 1.00 49.16 86 ASN A CA 1
ATOM 663 C C . ASN A 1 86 ? -7.290 23.527 1.861 1.00 49.16 86 ASN A C 1
ATOM 665 O O . ASN A 1 86 ? -7.563 24.714 2.022 1.00 49.16 86 ASN A O 1
ATOM 669 N N . LYS A 1 87 ? -7.531 22.911 0.685 1.00 49.72 87 LYS A N 1
ATOM 670 C CA . LYS A 1 87 ? -8.055 23.621 -0.507 1.00 49.72 87 LYS A CA 1
ATOM 671 C C . LYS A 1 87 ? -8.972 22.823 -1.450 1.00 49.72 87 LYS A C 1
ATOM 673 O O . LYS A 1 87 ? -9.417 23.377 -2.451 1.00 49.72 87 LYS A O 1
ATOM 678 N N . THR A 1 88 ? -9.265 21.549 -1.189 1.00 50.59 88 THR A N 1
ATOM 679 C CA . THR A 1 88 ? -10.023 20.689 -2.118 1.00 50.59 88 THR A CA 1
ATOM 680 C C . THR A 1 88 ? -11.320 20.189 -1.485 1.00 50.59 88 THR A C 1
ATOM 682 O O . THR A 1 88 ? -11.322 19.706 -0.362 1.00 50.59 88 THR A O 1
ATOM 685 N N . LEU A 1 89 ? -12.427 20.241 -2.238 1.00 56.38 89 LEU A N 1
ATOM 686 C CA . LEU A 1 89 ?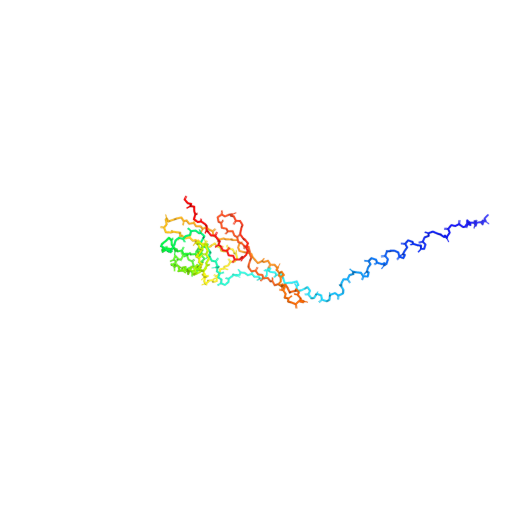 -13.761 19.710 -1.881 1.00 56.38 89 LEU A CA 1
ATOM 687 C C . LEU A 1 89 ? -13.793 18.182 -1.642 1.00 56.38 89 LEU A C 1
ATOM 689 O O . LEU A 1 89 ? -14.860 17.580 -1.551 1.00 56.38 89 LEU A O 1
ATOM 693 N N . ARG A 1 90 ? -12.631 17.526 -1.622 1.00 62.97 90 ARG A N 1
ATOM 694 C CA . ARG A 1 90 ? -12.493 16.080 -1.508 1.00 62.97 90 ARG A CA 1
ATOM 695 C C . ARG A 1 90 ? -12.096 15.780 -0.070 1.00 62.97 90 ARG A C 1
ATOM 697 O O . ARG A 1 90 ? -10.982 16.106 0.327 1.00 62.97 90 ARG A O 1
ATOM 704 N N . ASN A 1 91 ? -12.999 15.149 0.682 1.00 74.31 91 ASN A N 1
ATOM 705 C CA . ASN A 1 91 ? -12.737 14.593 2.013 1.00 74.31 91 ASN A CA 1
ATOM 706 C C . ASN A 1 91 ? -11.757 13.419 1.887 1.00 74.31 91 ASN A C 1
ATOM 708 O O . ASN A 1 91 ? -12.141 12.256 1.983 1.00 74.31 91 ASN A O 1
ATOM 712 N N . GLN A 1 92 ? -10.506 13.725 1.566 1.00 83.88 92 GLN A N 1
ATOM 713 C CA . GLN A 1 92 ? -9.453 12.756 1.331 1.00 83.88 92 GLN A CA 1
ATOM 714 C C . GLN A 1 92 ? -8.398 12.899 2.421 1.00 83.88 92 GLN A C 1
ATOM 716 O O . GLN A 1 92 ? -8.024 14.007 2.825 1.00 83.88 92 GLN A O 1
ATOM 721 N N . ARG A 1 93 ? -7.931 11.760 2.916 1.00 89.12 93 ARG A N 1
ATOM 722 C CA . ARG A 1 93 ? -6.863 11.661 3.908 1.00 89.12 93 ARG A CA 1
ATOM 723 C C . ARG A 1 93 ? -5.771 10.772 3.349 1.00 89.12 93 ARG A C 1
ATOM 725 O O . ARG A 1 93 ? -6.071 9.836 2.612 1.00 89.12 93 ARG A O 1
ATOM 732 N N . TYR A 1 94 ? -4.524 11.073 3.682 1.00 91.69 94 TYR A N 1
ATOM 733 C CA . TYR A 1 94 ? -3.383 10.325 3.167 1.00 91.69 94 TYR A CA 1
ATOM 734 C C . TYR A 1 94 ? -2.383 9.998 4.255 1.00 91.69 94 TYR A C 1
ATOM 736 O O . TYR A 1 94 ? -2.156 10.779 5.177 1.00 91.69 94 TYR A O 1
ATOM 744 N N . CYS A 1 95 ? -1.780 8.830 4.122 1.00 93.75 95 CYS A N 1
ATOM 745 C CA . CYS A 1 95 ? -0.629 8.419 4.893 1.00 93.75 95 CYS A CA 1
ATOM 746 C C . CYS A 1 95 ? 0.341 7.724 3.943 1.00 93.75 95 CYS A C 1
ATOM 748 O O . CYS A 1 95 ? -0.081 6.958 3.078 1.00 93.75 95 CYS A O 1
ATOM 750 N N . PHE A 1 96 ? 1.634 7.973 4.119 1.00 95.56 96 PHE A N 1
ATOM 751 C CA . PHE A 1 96 ? 2.658 7.104 3.564 1.00 95.56 96 PHE A CA 1
ATOM 752 C C . PHE A 1 96 ? 3.188 6.236 4.697 1.00 95.56 96 PHE A C 1
ATOM 754 O O . PHE A 1 96 ? 3.782 6.750 5.646 1.00 95.56 96 PHE A O 1
ATOM 761 N N . TRP A 1 97 ? 2.931 4.935 4.623 1.00 95.00 97 TRP A N 1
ATOM 762 C CA . TRP A 1 97 ? 3.426 3.985 5.606 1.00 95.00 97 TRP A CA 1
ATOM 763 C C . TRP A 1 97 ? 4.776 3.437 5.141 1.00 95.00 97 TRP A C 1
ATOM 765 O O . TRP A 1 97 ? 4.845 2.608 4.233 1.00 95.00 97 TRP A O 1
ATOM 775 N N . GLU A 1 98 ? 5.850 3.957 5.732 1.00 94.38 98 GLU A N 1
ATOM 776 C CA . GLU A 1 98 ? 7.227 3.606 5.383 1.00 94.38 98 GLU A CA 1
ATOM 777 C C . GLU A 1 98 ? 7.619 2.267 6.021 1.00 94.38 98 GLU A C 1
ATOM 779 O O . GLU A 1 98 ? 7.861 2.158 7.228 1.00 94.38 98 GLU A O 1
ATOM 784 N N . LYS A 1 99 ? 7.641 1.221 5.193 1.00 91.56 99 LYS A N 1
ATOM 785 C CA . LYS A 1 99 ? 7.976 -0.146 5.582 1.00 91.56 99 LYS A CA 1
ATOM 786 C C . LYS A 1 99 ? 8.452 -0.912 4.357 1.00 91.56 99 LYS A C 1
ATOM 788 O O . LYS A 1 99 ? 7.815 -0.853 3.311 1.00 91.56 99 LYS A O 1
ATOM 793 N N . GLU A 1 100 ? 9.515 -1.695 4.506 1.00 93.12 100 GLU A N 1
ATOM 794 C CA . GLU A 1 100 ? 9.877 -2.671 3.481 1.00 93.12 100 GLU A CA 1
ATOM 795 C C . GLU A 1 100 ? 8.808 -3.773 3.414 1.00 93.12 100 GLU A C 1
ATOM 797 O O . GLU A 1 100 ? 8.578 -4.498 4.389 1.00 93.12 100 GLU A O 1
ATOM 802 N N . ILE A 1 101 ? 8.148 -3.877 2.263 1.00 93.31 101 ILE A N 1
ATOM 803 C CA . ILE A 1 101 ? 7.050 -4.810 1.991 1.00 93.31 101 ILE A CA 1
ATOM 804 C C . ILE A 1 101 ? 7.474 -5.685 0.814 1.00 93.31 101 ILE A C 1
ATOM 806 O O . ILE A 1 101 ? 7.777 -5.168 -0.259 1.00 93.31 101 ILE A O 1
ATOM 810 N N . GLY A 1 102 ? 7.506 -7.004 0.986 1.00 93.31 102 GLY A N 1
ATOM 811 C CA . GLY A 1 102 ? 7.750 -7.939 -0.109 1.00 93.31 102 GLY A CA 1
ATOM 812 C C . GLY A 1 102 ? 6.599 -7.949 -1.111 1.00 93.31 102 GLY A C 1
ATOM 813 O O . GLY A 1 102 ? 5.440 -7.800 -0.734 1.00 93.31 102 GLY A O 1
ATOM 814 N N . LEU A 1 103 ? 6.887 -8.184 -2.396 1.00 93.50 103 LEU A N 1
ATOM 815 C CA . LEU A 1 103 ? 5.838 -8.197 -3.433 1.00 93.50 103 LEU A CA 1
ATOM 816 C C . LEU A 1 103 ? 4.752 -9.265 -3.198 1.00 93.50 103 LEU A C 1
ATOM 818 O O . LEU A 1 103 ? 3.615 -9.110 -3.643 1.00 93.50 103 LEU A O 1
ATOM 822 N N . SER A 1 104 ? 5.101 -10.337 -2.482 1.00 92.31 104 SER A N 1
ATOM 823 C CA . SER A 1 104 ? 4.196 -11.421 -2.084 1.00 92.31 104 SER A CA 1
ATOM 824 C C . SER A 1 104 ? 3.518 -11.213 -0.729 1.00 92.31 104 SER A C 1
ATOM 826 O O . SER A 1 104 ? 2.697 -12.043 -0.340 1.00 92.31 104 SER A O 1
ATOM 828 N N . ASP A 1 105 ? 3.886 -10.175 0.023 1.00 92.81 105 ASP A N 1
ATOM 829 C CA . ASP A 1 105 ? 3.302 -9.930 1.338 1.00 92.81 105 ASP A CA 1
ATOM 830 C C . ASP A 1 105 ? 1.851 -9.444 1.218 1.00 92.81 105 ASP A C 1
ATOM 832 O O . ASP A 1 105 ? 1.376 -9.018 0.162 1.00 92.81 105 ASP A O 1
ATOM 836 N N . THR A 1 106 ? 1.130 -9.504 2.335 1.00 94.75 106 THR A N 1
ATOM 837 C CA . THR A 1 106 ? -0.186 -8.877 2.477 1.00 94.75 106 THR A CA 1
ATOM 838 C C . THR A 1 106 ? -0.127 -7.834 3.577 1.00 94.75 106 THR A C 1
ATOM 840 O O . THR A 1 106 ? 0.292 -8.121 4.695 1.00 94.75 106 THR A O 1
ATOM 843 N N . VAL A 1 107 ? -0.575 -6.624 3.282 1.00 95.81 107 VAL A N 1
ATOM 844 C CA . VAL A 1 107 ? -0.766 -5.552 4.253 1.00 95.81 107 VAL A CA 1
ATOM 845 C C . VAL A 1 107 ? -2.227 -5.553 4.679 1.00 95.81 107 VAL A C 1
ATOM 847 O O . VAL A 1 107 ? -3.126 -5.514 3.846 1.00 95.81 107 VAL A O 1
ATOM 850 N N . TYR A 1 108 ? -2.474 -5.593 5.981 1.00 96.31 108 TYR A N 1
ATOM 851 C CA . TYR A 1 108 ? -3.814 -5.488 6.538 1.00 96.31 108 TYR A CA 1
ATOM 852 C C . TYR A 1 108 ? -4.017 -4.100 7.118 1.00 96.31 108 TYR A C 1
ATOM 854 O O . TYR A 1 108 ? -3.231 -3.667 7.963 1.00 96.31 108 TYR A O 1
ATOM 862 N N . LEU A 1 109 ? -5.100 -3.440 6.722 1.00 96.56 109 LEU A N 1
ATOM 863 C CA . LEU A 1 109 ? -5.535 -2.181 7.310 1.00 96.56 109 LEU A CA 1
ATOM 864 C C . LEU A 1 109 ? -6.822 -2.405 8.095 1.00 96.56 109 LEU A C 1
ATOM 866 O O . LEU A 1 109 ? -7.818 -2.846 7.534 1.00 96.56 109 LEU A O 1
ATOM 870 N N . ARG A 1 110 ? -6.813 -2.092 9.387 1.00 96.19 110 ARG A N 1
ATOM 871 C CA . ARG A 1 110 ? -7.987 -2.146 10.255 1.00 96.19 110 ARG A CA 1
ATOM 872 C C . ARG A 1 110 ? -8.537 -0.743 10.470 1.00 96.19 110 ARG A C 1
ATOM 874 O O . ARG A 1 110 ? -7.836 0.116 11.010 1.00 96.19 110 ARG A O 1
ATOM 881 N N . LEU A 1 111 ? -9.791 -0.551 10.087 1.00 94.75 111 LEU A N 1
ATOM 882 C CA . LEU A 1 111 ? -10.566 0.654 10.348 1.00 94.75 111 LEU A CA 1
ATOM 883 C C . LEU A 1 111 ? -11.084 0.683 11.801 1.00 94.75 111 LEU A C 1
ATOM 885 O O . LEU A 1 111 ? -11.083 -0.354 12.474 1.00 94.75 111 LEU A O 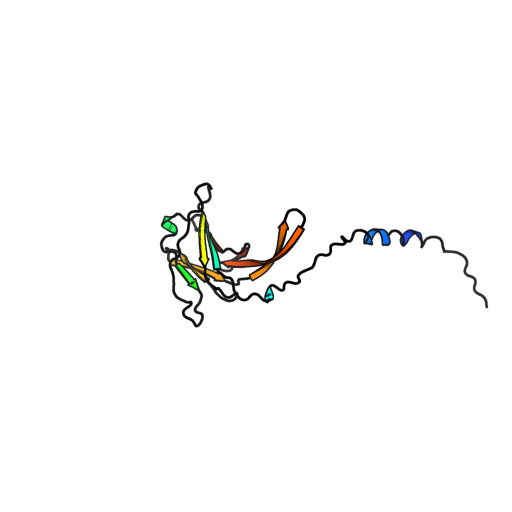1
ATOM 889 N N . PRO A 1 112 ? -11.522 1.848 12.319 1.00 92.81 112 PRO A N 1
ATOM 890 C CA . PRO A 1 112 ? -11.941 1.976 13.719 1.00 92.81 112 PRO A CA 1
ATOM 891 C C . PRO A 1 112 ? -13.199 1.168 14.067 1.00 92.81 112 PRO A C 1
ATOM 893 O O . PRO A 1 112 ? -13.375 0.778 15.218 1.00 92.81 112 PRO A O 1
ATOM 896 N N . ASP A 1 113 ? -14.042 0.881 13.075 1.00 92.19 113 ASP A N 1
ATOM 897 C CA . ASP A 1 113 ? -15.217 0.005 13.183 1.00 92.19 113 ASP A CA 1
ATOM 898 C C . ASP A 1 113 ? -14.860 -1.496 13.235 1.00 92.19 113 ASP A C 1
ATOM 900 O O . ASP A 1 113 ? -15.729 -2.344 13.430 1.00 92.19 113 ASP A O 1
ATOM 904 N N . GLY A 1 114 ? -13.577 -1.836 13.081 1.00 92.38 114 GLY A N 1
ATOM 905 C CA . GLY A 1 114 ? -13.076 -3.205 13.061 1.00 92.38 114 GLY A CA 1
ATOM 906 C C . GLY A 1 114 ? -13.034 -3.847 11.674 1.00 92.38 114 GLY A C 1
ATOM 907 O O . GLY A 1 114 ? -12.491 -4.952 11.573 1.00 92.38 114 GLY A O 1
ATOM 908 N N . LYS A 1 115 ? -13.522 -3.184 10.613 1.00 94.25 115 LYS A N 1
ATOM 909 C CA . LYS A 1 115 ? -13.396 -3.667 9.229 1.00 94.25 115 LYS A CA 1
ATOM 910 C C . LYS A 1 115 ? -11.917 -3.772 8.862 1.00 94.25 115 LYS A C 1
ATOM 912 O O . LYS A 1 115 ? -11.119 -2.890 9.183 1.00 94.25 115 LYS A O 1
ATOM 917 N N . ILE A 1 116 ? -11.539 -4.877 8.224 1.00 95.44 116 ILE A N 1
ATOM 918 C CA . ILE A 1 116 ? -10.160 -5.134 7.803 1.00 95.44 116 ILE A CA 1
ATOM 919 C C . ILE A 1 116 ? -10.123 -5.224 6.285 1.00 95.44 116 ILE A C 1
ATOM 921 O O . ILE A 1 116 ? -10.812 -6.061 5.712 1.00 95.44 116 ILE A O 1
ATOM 925 N N . HIS A 1 117 ? -9.280 -4.397 5.678 1.00 97.00 117 HIS A N 1
ATOM 926 C CA . HIS A 1 117 ? -8.956 -4.436 4.259 1.00 97.00 117 HIS A CA 1
ATOM 927 C C . HIS A 1 117 ? -7.639 -5.183 4.051 1.00 97.00 117 HIS A C 1
ATOM 929 O O . HIS A 1 117 ? -6.674 -4.961 4.796 1.00 97.00 117 HIS A O 1
ATOM 935 N N . ALA A 1 118 ? -7.594 -6.056 3.048 1.00 96.81 118 ALA A N 1
ATOM 936 C CA . ALA A 1 118 ? -6.385 -6.772 2.652 1.00 96.81 118 ALA A CA 1
ATOM 937 C C . ALA A 1 118 ? -5.798 -6.142 1.388 1.00 96.81 118 ALA A C 1
ATOM 939 O O . ALA A 1 118 ? -6.472 -6.026 0.367 1.00 96.81 118 ALA A O 1
ATOM 940 N N . ILE A 1 119 ? -4.528 -5.757 1.461 1.00 97.81 119 ILE A N 1
ATOM 941 C CA . ILE A 1 119 ? -3.793 -5.103 0.385 1.00 97.81 119 ILE A CA 1
ATOM 942 C C . ILE A 1 119 ? -2.632 -6.011 -0.015 1.00 97.81 119 ILE A C 1
ATOM 944 O O . ILE A 1 119 ? -1.781 -6.315 0.818 1.00 97.81 119 ILE A O 1
ATOM 948 N N . HIS A 1 120 ? -2.595 -6.492 -1.253 1.00 96.56 120 HIS A N 1
ATOM 949 C CA . HIS A 1 120 ? -1.645 -7.537 -1.652 1.00 96.56 120 HIS A CA 1
ATOM 950 C C . HIS A 1 120 ? -1.341 -7.517 -3.153 1.00 96.56 120 HI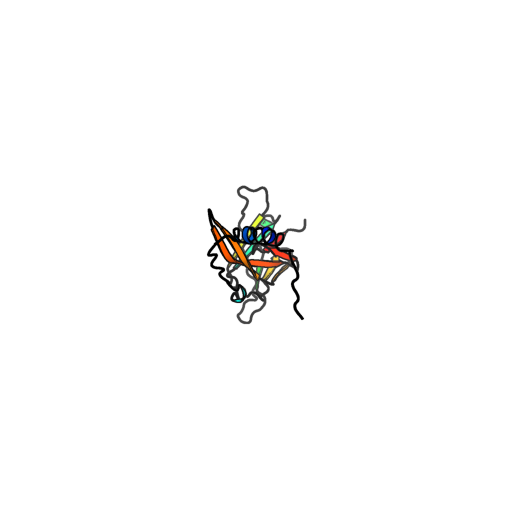S A C 1
ATOM 952 O O . HIS A 1 120 ? -1.867 -6.687 -3.895 1.00 96.56 120 HIS A O 1
ATOM 958 N N . ASN A 1 121 ? -0.515 -8.472 -3.602 1.00 95.56 121 ASN A N 1
ATOM 959 C CA . ASN A 1 121 ? -0.155 -8.673 -5.010 1.00 95.56 121 ASN A CA 1
ATOM 960 C C . ASN A 1 121 ? 0.465 -7.411 -5.627 1.00 95.56 121 ASN A C 1
ATOM 962 O O . ASN A 1 121 ? -0.001 -6.900 -6.647 1.00 95.56 121 ASN A O 1
ATOM 966 N N . PHE A 1 122 ? 1.496 -6.893 -4.957 1.00 95.56 122 PHE A N 1
ATOM 967 C CA . PHE A 1 122 ? 2.195 -5.681 -5.362 1.00 95.56 122 PHE A CA 1
ATOM 968 C C . PHE A 1 122 ? 3.011 -5.944 -6.626 1.00 95.56 122 PHE A C 1
ATOM 970 O O . PHE A 1 122 ? 3.770 -6.914 -6.696 1.00 95.56 122 PHE A O 1
ATOM 977 N N . LYS A 1 123 ? 2.883 -5.069 -7.624 1.00 94.88 123 LYS A N 1
ATOM 978 C CA . LYS A 1 123 ? 3.580 -5.219 -8.902 1.00 94.88 123 LYS A CA 1
ATOM 979 C C . LYS A 1 123 ? 4.222 -3.924 -9.360 1.00 94.88 123 LYS A C 1
ATOM 981 O O . LYS A 1 123 ? 3.622 -2.845 -9.328 1.00 94.88 123 LYS A O 1
ATOM 986 N N . TYR A 1 124 ? 5.433 -4.092 -9.869 1.00 94.00 124 TYR A N 1
ATOM 987 C CA . TYR A 1 124 ? 6.103 -3.086 -10.667 1.00 94.00 124 TYR A CA 1
ATOM 988 C C . TYR A 1 124 ? 5.663 -3.194 -12.124 1.00 94.00 124 TYR A C 1
ATOM 990 O O . TYR A 1 124 ? 5.462 -4.295 -12.641 1.00 94.00 124 TYR A O 1
ATOM 998 N N . GLN A 1 125 ? 5.531 -2.052 -12.787 1.00 91.38 125 GLN A N 1
ATOM 999 C CA . GLN A 1 125 ? 5.284 -1.970 -14.220 1.00 91.38 125 GLN A CA 1
ATOM 1000 C C . GLN A 1 125 ? 6.298 -1.023 -14.856 1.00 91.38 125 GLN A C 1
ATOM 1002 O O . GLN A 1 125 ? 6.671 -0.012 -14.262 1.00 91.38 125 GLN A O 1
ATOM 1007 N N . LEU A 1 126 ? 6.724 -1.342 -16.078 1.00 89.88 126 LEU A N 1
ATOM 1008 C CA . LEU A 1 126 ? 7.543 -0.441 -16.879 1.00 89.88 126 LEU A CA 1
ATOM 1009 C C . LEU A 1 126 ? 6.655 0.702 -17.376 1.00 89.88 126 LEU A C 1
ATOM 1011 O O . LEU A 1 126 ? 5.705 0.467 -18.129 1.00 89.88 126 LEU A O 1
ATOM 1015 N N . ARG A 1 127 ? 6.940 1.934 -16.952 1.00 88.00 127 ARG A N 1
ATOM 1016 C CA . ARG A 1 127 ? 6.107 3.097 -17.265 1.00 88.00 127 ARG A CA 1
ATOM 1017 C C . ARG A 1 127 ? 6.888 4.186 -17.992 1.00 88.00 127 ARG A C 1
ATOM 1019 O O . ARG A 1 127 ? 8.056 4.406 -17.682 1.00 88.00 127 ARG A O 1
ATOM 1026 N N . PRO A 1 128 ? 6.261 4.867 -18.970 1.00 89.19 128 PRO A N 1
ATOM 1027 C CA . PRO A 1 128 ? 6.866 6.012 -19.626 1.00 89.19 128 PRO A CA 1
ATOM 1028 C C . PRO A 1 128 ? 6.749 7.264 -18.750 1.00 89.19 128 PRO A C 1
ATOM 1030 O O . PRO A 1 128 ? 5.668 7.617 -18.273 1.00 89.19 128 PRO A O 1
ATOM 1033 N N . HIS A 1 129 ? 7.851 7.991 -18.634 1.00 86.00 129 HIS A N 1
ATOM 1034 C CA . HIS A 1 129 ? 7.943 9.312 -18.032 1.00 86.00 129 HIS A CA 1
ATOM 1035 C C . HIS A 1 129 ? 8.280 10.311 -19.133 1.00 86.00 129 HIS A C 1
ATOM 1037 O O . HIS A 1 129 ? 9.395 10.352 -19.655 1.00 86.00 129 HIS A O 1
ATOM 1043 N N . ALA A 1 130 ? 7.276 11.092 -19.527 1.00 87.81 130 ALA A N 1
ATOM 1044 C CA . ALA A 1 130 ? 7.450 12.156 -20.500 1.00 87.81 130 ALA A CA 1
ATOM 1045 C C . ALA A 1 130 ? 8.032 13.401 -19.821 1.00 87.81 130 ALA A C 1
ATOM 1047 O O . ALA A 1 130 ? 7.471 13.914 -18.852 1.00 87.81 130 ALA A O 1
ATOM 1048 N N . SER A 1 131 ? 9.134 13.907 -20.363 1.00 82.62 131 SER A N 1
ATOM 1049 C CA . SER A 1 131 ? 9.676 15.232 -20.062 1.00 82.62 131 SER A CA 1
ATOM 1050 C C . SER A 1 131 ? 9.606 16.114 -21.317 1.00 82.62 131 SER A C 1
ATOM 1052 O O . SER A 1 131 ? 9.203 15.645 -22.386 1.00 82.62 131 SER A O 1
ATOM 1054 N N . MET A 1 132 ? 9.948 17.404 -21.216 1.00 82.31 132 MET A N 1
ATOM 1055 C CA . MET A 1 132 ? 9.932 18.323 -22.364 1.00 82.31 132 MET A CA 1
ATOM 1056 C C . MET A 1 132 ? 10.974 17.907 -23.420 1.00 82.31 132 MET A C 1
ATOM 1058 O O . MET A 1 132 ? 12.098 18.399 -23.418 1.00 82.31 132 MET A O 1
ATOM 1062 N N . GLY A 1 133 ? 10.593 17.005 -24.329 1.00 81.81 133 GLY A N 1
ATOM 1063 C CA . GLY A 1 133 ? 11.398 16.575 -25.478 1.00 81.81 133 GLY A CA 1
ATOM 1064 C C . GLY A 1 133 ? 11.929 15.138 -25.430 1.00 81.81 133 GLY A C 1
ATOM 1065 O O . GLY A 1 133 ? 12.586 14.723 -26.381 1.00 81.81 133 GLY A O 1
ATOM 1066 N N . SER A 1 134 ? 11.647 14.358 -24.382 1.00 84.69 134 SER A N 1
ATOM 1067 C CA . SER A 1 134 ? 12.041 12.943 -24.318 1.00 84.69 134 SER A CA 1
ATOM 1068 C C . SER A 1 134 ? 11.055 12.096 -23.512 1.00 84.69 134 SER A C 1
ATOM 1070 O O . SER A 1 134 ? 10.332 12.598 -22.650 1.00 84.69 134 SER A O 1
ATOM 1072 N N . VAL A 1 135 ? 11.038 10.794 -23.800 1.00 86.56 135 VAL A N 1
ATOM 1073 C CA . VAL A 1 135 ? 10.348 9.783 -22.993 1.00 86.56 135 VAL A CA 1
ATOM 1074 C C . VAL A 1 135 ? 11.401 8.828 -22.459 1.00 86.56 135 VAL A C 1
ATOM 1076 O O . VAL A 1 135 ? 12.097 8.174 -23.239 1.00 86.56 135 VAL A O 1
ATOM 1079 N N . THR A 1 136 ? 11.512 8.757 -21.138 1.00 85.94 136 THR A N 1
ATOM 1080 C CA . THR A 1 136 ? 12.288 7.726 -20.444 1.00 85.94 136 THR A CA 1
ATOM 1081 C C . THR A 1 136 ? 11.339 6.666 -19.906 1.00 85.94 136 THR A C 1
ATOM 1083 O O . THR A 1 136 ? 10.157 6.937 -19.712 1.00 85.94 136 THR A O 1
ATOM 1086 N N . TYR A 1 137 ? 11.833 5.455 -19.677 1.00 85.56 137 TYR A N 1
ATOM 1087 C CA . TYR A 1 137 ? 11.060 4.390 -19.046 1.00 85.56 137 TYR A CA 1
ATOM 1088 C C . TYR A 1 137 ? 11.718 4.027 -17.722 1.00 85.56 137 TYR A C 1
ATOM 1090 O O . TYR A 1 137 ? 12.945 4.016 -17.653 1.00 85.56 137 TYR A O 1
ATOM 1098 N N . SER A 1 138 ? 10.916 3.744 -16.702 1.00 86.56 138 SER A N 1
ATOM 1099 C CA . SER A 1 138 ? 11.397 3.170 -15.443 1.00 86.56 138 SER A CA 1
ATOM 1100 C C . SER A 1 138 ? 10.385 2.187 -14.868 1.00 86.56 138 SER A C 1
ATOM 1102 O O . SER A 1 138 ? 9.191 2.235 -15.181 1.00 86.56 138 SER A O 1
ATOM 1104 N N . CYS A 1 139 ? 10.876 1.256 -14.053 1.00 89.44 139 CYS A N 1
ATOM 1105 C CA . CYS A 1 139 ? 10.037 0.340 -13.291 1.00 89.44 139 CYS A CA 1
ATOM 1106 C C . CYS A 1 139 ? 9.468 1.035 -12.051 1.00 89.44 139 CYS A C 1
ATOM 1108 O O . CYS A 1 139 ? 10.173 1.226 -11.059 1.00 89.44 139 CYS A O 1
ATOM 1110 N N . ASP A 1 140 ? 8.168 1.317 -12.077 1.00 90.75 140 ASP A N 1
ATOM 1111 C CA . ASP A 1 140 ? 7.444 1.921 -10.960 1.00 90.75 140 ASP A CA 1
ATOM 1112 C C . ASP A 1 140 ? 6.567 0.889 -10.260 1.00 90.75 140 ASP A C 1
ATOM 1114 O O . ASP A 1 140 ? 5.893 0.092 -10.920 1.00 90.75 140 ASP A O 1
ATOM 1118 N N . PHE A 1 141 ? 6.485 0.955 -8.930 1.00 93.94 141 PHE A N 1
ATOM 1119 C CA . PHE A 1 141 ? 5.397 0.299 -8.212 1.00 93.94 141 PHE A CA 1
ATOM 1120 C C . PHE A 1 141 ? 4.078 0.938 -8.649 1.00 93.94 141 PHE A C 1
ATOM 1122 O O . PHE A 1 141 ? 3.889 2.147 -8.509 1.00 93.94 141 PHE A O 1
ATOM 1129 N N . TYR A 1 142 ? 3.175 0.133 -9.205 1.00 94.38 142 TYR A N 1
ATOM 1130 C CA . TYR A 1 142 ? 2.016 0.685 -9.894 1.00 94.38 142 TYR A CA 1
ATOM 1131 C C . TYR A 1 142 ? 0.715 -0.048 -9.620 1.00 94.38 142 TYR A C 1
ATOM 1133 O O . TYR A 1 142 ? -0.318 0.608 -9.526 1.00 94.38 142 TYR A O 1
ATOM 1141 N N . GLU A 1 143 ? 0.743 -1.369 -9.488 1.00 95.88 143 GLU A N 1
ATOM 1142 C CA . GLU A 1 143 ? -0.467 -2.173 -9.328 1.00 95.88 143 GLU A CA 1
ATOM 1143 C C . GLU A 1 143 ? -0.454 -2.904 -7.990 1.00 95.88 143 GLU A C 1
ATOM 1145 O O . GLU A 1 143 ? 0.579 -3.406 -7.540 1.00 95.88 143 GLU A O 1
ATOM 1150 N N . LEU A 1 144 ? -1.623 -2.957 -7.364 1.00 97.88 144 LEU A N 1
ATOM 1151 C CA . LEU A 1 144 ? -1.901 -3.726 -6.161 1.00 97.88 144 LEU A CA 1
ATOM 1152 C C . LEU A 1 144 ? -3.369 -4.154 -6.163 1.00 97.88 144 LEU A C 1
ATOM 1154 O O . LEU A 1 144 ? -4.155 -3.711 -7.000 1.00 97.88 144 LEU A O 1
ATOM 1158 N N . TYR A 1 145 ? -3.744 -4.991 -5.206 1.00 98.19 145 TYR A N 1
ATOM 1159 C CA . TYR A 1 145 ? -5.128 -5.376 -4.958 1.00 98.19 145 TYR A CA 1
ATOM 1160 C C . TYR A 1 145 ? -5.561 -4.845 -3.597 1.00 98.19 145 TYR A C 1
ATOM 1162 O O . TYR A 1 145 ? -4.782 -4.930 -2.651 1.00 98.19 145 TYR A O 1
ATOM 1170 N N . VAL A 1 146 ? -6.787 -4.332 -3.496 1.00 97.94 146 VAL A N 1
ATOM 1171 C CA . VAL A 1 146 ? -7.479 -4.042 -2.231 1.00 97.94 146 VAL A CA 1
ATOM 1172 C C . VAL A 1 146 ? -8.754 -4.874 -2.221 1.00 97.94 146 VAL A C 1
ATOM 1174 O O . VAL A 1 146 ? -9.593 -4.704 -3.096 1.00 97.94 146 VAL A O 1
ATOM 1177 N N . ASP A 1 147 ? -8.878 -5.808 -1.282 1.00 96.00 147 ASP A N 1
ATOM 1178 C CA . ASP A 1 147 ? -10.025 -6.728 -1.171 1.00 96.00 147 ASP A CA 1
ATOM 1179 C C . ASP A 1 147 ? -10.378 -7.456 -2.480 1.00 96.00 147 ASP A C 1
ATOM 1181 O O . ASP A 1 147 ? -11.543 -7.687 -2.801 1.00 96.00 147 ASP A O 1
ATOM 1185 N N . ASN A 1 148 ? -9.348 -7.879 -3.216 1.00 94.44 148 ASN A N 1
ATOM 1186 C CA . ASN A 1 148 ? -9.429 -8.515 -4.538 1.00 94.44 148 ASN A CA 1
ATOM 1187 C C . ASN A 1 148 ? -9.794 -7.584 -5.709 1.00 94.44 148 ASN A C 1
ATOM 1189 O O . ASN A 1 148 ? -9.860 -8.054 -6.846 1.00 94.44 148 ASN A O 1
ATOM 1193 N N . GLU A 1 149 ? -9.952 -6.281 -5.483 1.00 97.44 149 GLU A N 1
ATOM 1194 C CA . GLU A 1 149 ? -10.095 -5.296 -6.554 1.00 97.44 149 GLU A CA 1
ATOM 1195 C C . GLU A 1 149 ? -8.737 -4.712 -6.944 1.00 97.44 149 GLU A C 1
ATOM 1197 O O . GLU A 1 149 ? -7.975 -4.237 -6.101 1.00 97.44 149 GLU A O 1
ATOM 1202 N N . ILE A 1 150 ? -8.435 -4.733 -8.242 1.00 97.12 150 ILE A N 1
ATOM 1203 C CA . ILE A 1 150 ? -7.209 -4.148 -8.780 1.00 97.12 150 ILE A CA 1
ATOM 1204 C C . ILE A 1 150 ? -7.237 -2.623 -8.646 1.00 97.12 150 ILE A C 1
ATOM 1206 O O . ILE A 1 150 ? -8.195 -1.959 -9.045 1.00 97.12 150 ILE A O 1
ATOM 1210 N N . GLN A 1 151 ? -6.150 -2.056 -8.133 1.00 96.88 151 GLN A N 1
ATOM 1211 C CA . GLN A 1 151 ? -5.919 -0.618 -8.116 1.00 96.88 151 GLN A CA 1
ATOM 1212 C C . GLN A 1 151 ? -4.583 -0.283 -8.769 1.00 96.88 151 GLN A C 1
ATOM 1214 O O . GLN A 1 151 ? -3.595 -1.006 -8.634 1.00 96.88 151 GLN A O 1
ATOM 1219 N N . THR A 1 152 ? -4.566 0.842 -9.480 1.00 95.12 152 THR A N 1
ATOM 1220 C CA . THR A 1 152 ? -3.407 1.341 -10.225 1.00 95.12 152 THR A CA 1
ATOM 1221 C C . THR A 1 152 ? -2.950 2.694 -9.695 1.00 95.12 152 THR A C 1
ATOM 1223 O O . THR A 1 152 ? -3.765 3.474 -9.203 1.00 95.12 152 THR A O 1
ATOM 1226 N N . GLY A 1 153 ? -1.674 3.022 -9.883 1.00 91.75 153 GLY A N 1
ATOM 1227 C CA . GLY A 1 153 ? -1.068 4.269 -9.409 1.00 91.75 153 GLY A CA 1
ATOM 1228 C C . GLY A 1 153 ? -0.171 4.103 -8.184 1.00 91.75 153 GLY A C 1
ATOM 1229 O O . GLY A 1 153 ? 0.276 5.110 -7.649 1.00 91.75 153 GLY A O 1
ATOM 1230 N N . GLY A 1 154 ? 0.098 2.865 -7.751 1.00 93.31 154 GLY A N 1
ATOM 1231 C CA . GLY A 1 154 ? 1.024 2.570 -6.651 1.00 93.31 154 GLY A CA 1
ATOM 1232 C C . GLY A 1 154 ? 0.497 2.983 -5.275 1.00 93.31 154 GLY A C 1
ATOM 1233 O O . GLY A 1 154 ? 1.276 3.288 -4.374 1.00 93.31 154 GLY A O 1
ATOM 1234 N N . VAL A 1 155 ? -0.828 3.055 -5.115 1.00 95.25 155 VAL A N 1
ATOM 1235 C CA . VAL A 1 155 ? -1.481 3.541 -3.893 1.00 95.25 155 VAL A CA 1
ATOM 1236 C C . VAL A 1 155 ? -2.708 2.699 -3.568 1.00 95.25 155 VAL A C 1
ATOM 1238 O O . VAL A 1 155 ? -3.427 2.270 -4.468 1.00 95.25 155 VAL A O 1
ATOM 1241 N N . ALA A 1 156 ? -2.955 2.471 -2.280 1.00 97.06 156 ALA A N 1
ATOM 1242 C CA . ALA A 1 156 ? -4.143 1.783 -1.796 1.00 97.06 156 ALA A CA 1
ATOM 1243 C C . ALA A 1 156 ? -5.214 2.813 -1.434 1.00 97.06 156 ALA A C 1
ATOM 1245 O O . ALA A 1 156 ? -5.034 3.615 -0.521 1.00 97.06 156 ALA A O 1
ATOM 1246 N N . SER A 1 157 ? -6.329 2.802 -2.153 1.00 95.62 157 SER A N 1
ATOM 1247 C CA . SER A 1 157 ? -7.462 3.698 -1.939 1.00 95.62 157 SER A CA 1
ATOM 1248 C C . SER A 1 157 ? -8.621 2.947 -1.300 1.00 95.62 157 SER A C 1
ATOM 1250 O O . SER A 1 157 ? -9.125 1.978 -1.861 1.00 95.62 157 SER A O 1
ATOM 1252 N N . ILE A 1 158 ? -9.079 3.424 -0.148 1.00 95.06 158 ILE A N 1
ATOM 1253 C CA . ILE A 1 158 ? -10.225 2.872 0.578 1.00 95.06 158 ILE A CA 1
ATOM 1254 C C . ILE A 1 158 ? -11.284 3.958 0.669 1.00 95.06 158 ILE A C 1
ATOM 1256 O O . ILE A 1 158 ? -10.990 5.104 1.011 1.00 95.06 158 ILE A O 1
ATOM 1260 N N . THR A 1 159 ? -12.523 3.609 0.346 1.00 91.44 159 THR A N 1
ATOM 1261 C CA . THR A 1 159 ? -13.649 4.544 0.371 1.00 91.44 159 THR A CA 1
ATOM 1262 C C . THR A 1 159 ? -14.603 4.141 1.481 1.00 91.44 159 THR A C 1
ATOM 1264 O O . THR A 1 159 ? -14.932 2.965 1.603 1.00 91.44 159 THR A O 1
ATOM 1267 N N . SER A 1 160 ? -15.045 5.107 2.289 1.00 84.00 160 SER A N 1
ATOM 1268 C CA . SER A 1 160 ? -16.086 4.847 3.284 1.00 84.00 160 SER A CA 1
ATOM 1269 C C . SER A 1 160 ? -17.372 4.443 2.567 1.00 84.00 160 SER A C 1
ATOM 1271 O O . SER A 1 160 ? -17.870 5.189 1.718 1.00 84.00 160 SER A O 1
ATOM 1273 N N . GLU A 1 161 ? -17.921 3.286 2.926 1.00 71.88 161 GLU A N 1
ATOM 1274 C CA . GLU A 1 161 ? -19.326 2.978 2.662 1.00 71.88 161 GLU A CA 1
ATOM 1275 C C . GLU A 1 161 ? -20.149 3.966 3.505 1.00 71.88 161 GLU A C 1
ATOM 1277 O O . GLU A 1 161 ? -19.800 4.239 4.656 1.00 71.88 161 GLU A O 1
ATOM 1282 N N . LYS A 1 162 ? -21.121 4.636 2.885 1.00 56.62 162 LYS A N 1
ATOM 1283 C CA . LYS A 1 162 ? -21.964 5.637 3.552 1.00 56.62 162 LYS A CA 1
ATOM 1284 C C . LYS A 1 162 ? -23.062 4.979 4.369 1.00 56.62 162 LYS A C 1
ATOM 1286 O O . LYS A 1 162 ? -23.582 3.950 3.888 1.00 56.62 162 LYS A O 1
#